Protein AF-A0A524FKM1-F1 (afdb_monomer_lite)

Sequence (52 aa):
MEEYVKKLIKTRAPGGGFILSSGHSINPAIKLENFLAMHETLKKYGKYPIQI

Radius of gyration: 11.34 Å; chains: 1; bounding box: 22×17×30 Å

Foldseek 3Di:
DLVVLLVCCVPPQAPHDDDDDDPDDDDPVDDPVVVVSNVVSCVVAVDPPGDD

Structure (mmCIF, N/CA/C/O backbone):
data_AF-A0A524FKM1-F1
#
_entry.id   AF-A0A524FKM1-F1
#
loop_
_atom_site.group_PDB
_atom_site.id
_atom_site.type_symbol
_atom_site.label_atom_id
_atom_site.label_alt_id
_atom_site.label_comp_id
_atom_site.label_asym_id
_atom_site.label_entity_id
_atom_site.label_seq_id
_atom_site.pdbx_PDB_ins_code
_atom_site.Cartn_x
_atom_site.Cartn_y
_atom_site.Cartn_z
_atom_site.occupancy
_atom_site.B_iso_or_equiv
_atom_site.auth_seq_id
_atom_site.auth_comp_id
_atom_site.auth_asym_id
_atom_site.auth_atom_id
_atom_site.pdbx_PDB_model_num
ATOM 1 N N . MET A 1 1 ? 11.194 -1.527 -0.826 1.00 94.69 1 MET A N 1
ATOM 2 C CA . MET A 1 1 ? 9.847 -1.108 -1.277 1.00 94.69 1 MET A CA 1
ATOM 3 C C . MET A 1 1 ? 8.770 -1.430 -0.242 1.00 94.69 1 MET A C 1
ATOM 5 O O . MET A 1 1 ? 8.067 -0.508 0.147 1.00 94.69 1 MET A O 1
ATOM 9 N N . GLU A 1 2 ? 8.669 -2.673 0.254 1.00 96.94 2 GLU A N 1
ATOM 10 C CA . GLU A 1 2 ? 7.668 -3.062 1.274 1.00 96.94 2 GLU A CA 1
ATOM 11 C C . GLU A 1 2 ? 7.644 -2.124 2.489 1.00 96.94 2 GLU A C 1
ATOM 13 O O . GLU A 1 2 ? 6.601 -1.561 2.801 1.00 96.94 2 GLU A O 1
ATOM 18 N N . GLU A 1 3 ? 8.789 -1.866 3.129 1.00 98.12 3 GLU A N 1
ATOM 19 C CA . GLU A 1 3 ? 8.852 -0.978 4.302 1.00 98.12 3 GLU A CA 1
ATOM 20 C C . GLU A 1 3 ? 8.351 0.443 4.017 1.00 98.12 3 GLU A C 1
ATOM 22 O O . GLU A 1 3 ? 7.653 1.041 4.837 1.00 98.12 3 GLU A O 1
ATOM 27 N N . TYR A 1 4 ? 8.666 0.976 2.835 1.00 97.94 4 TYR A N 1
ATOM 28 C CA . TYR A 1 4 ? 8.235 2.309 2.423 1.00 97.94 4 TYR A CA 1
ATOM 29 C C . TYR A 1 4 ? 6.713 2.373 2.263 1.00 97.94 4 TYR A C 1
ATOM 31 O O . TYR A 1 4 ? 6.059 3.250 2.829 1.00 97.94 4 TYR A O 1
ATOM 39 N N . VAL A 1 5 ? 6.133 1.405 1.551 1.00 98.19 5 VAL A N 1
ATOM 40 C CA . VAL A 1 5 ? 4.683 1.330 1.331 1.00 98.19 5 VAL A CA 1
ATOM 41 C C . VAL A 1 5 ? 3.952 1.047 2.642 1.00 98.19 5 VAL A C 1
ATOM 43 O O . VAL A 1 5 ? 2.946 1.690 2.935 1.00 98.19 5 VAL A O 1
ATOM 46 N N . LYS A 1 6 ? 4.502 0.175 3.492 1.00 98.19 6 LYS A N 1
ATOM 47 C CA . LYS A 1 6 ? 3.981 -0.098 4.834 1.00 98.19 6 LYS A CA 1
ATOM 48 C C . LYS A 1 6 ? 3.956 1.168 5.694 1.00 98.19 6 LYS A C 1
ATOM 50 O O . LYS A 1 6 ? 2.946 1.436 6.342 1.00 98.19 6 LYS A O 1
ATOM 55 N N . LYS A 1 7 ? 5.015 1.990 5.658 1.00 98.44 7 LYS A N 1
ATOM 56 C CA . LYS A 1 7 ? 5.059 3.295 6.344 1.00 98.44 7 LYS A CA 1
ATOM 57 C C . LYS A 1 7 ? 3.976 4.247 5.830 1.00 98.44 7 LYS A C 1
ATOM 59 O O . LYS A 1 7 ? 3.346 4.930 6.636 1.00 98.44 7 LYS A O 1
ATOM 64 N N . LEU A 1 8 ? 3.735 4.294 4.518 1.00 98.12 8 LEU A N 1
ATOM 65 C CA . LEU A 1 8 ? 2.669 5.119 3.939 1.00 98.12 8 LEU A CA 1
ATOM 66 C C . LEU A 1 8 ? 1.281 4.647 4.379 1.00 98.12 8 LEU A C 1
ATOM 68 O O . LEU A 1 8 ? 0.500 5.472 4.842 1.00 98.12 8 LEU A O 1
ATOM 72 N N . ILE A 1 9 ? 0.998 3.343 4.307 1.00 98.38 9 ILE A N 1
ATOM 73 C CA . ILE A 1 9 ? -0.281 2.777 4.763 1.00 98.38 9 ILE A CA 1
ATOM 74 C C . ILE A 1 9 ? -0.493 3.111 6.243 1.00 98.38 9 ILE A C 1
ATOM 76 O O . ILE A 1 9 ? -1.519 3.680 6.597 1.00 98.38 9 ILE A O 1
ATOM 80 N N . LYS A 1 10 ? 0.506 2.863 7.094 1.00 98.25 10 LYS A N 1
ATOM 81 C CA . LYS A 1 10 ? 0.435 3.159 8.530 1.00 98.25 10 LYS A CA 1
ATOM 82 C C . LYS A 1 10 ? 0.144 4.629 8.845 1.00 98.25 10 LYS A C 1
ATOM 84 O O . LYS A 1 10 ? -0.592 4.923 9.777 1.00 98.25 10 LYS A O 1
ATOM 89 N N . THR A 1 11 ? 0.749 5.556 8.103 1.00 98.12 11 THR A N 1
ATOM 90 C CA . THR A 1 11 ? 0.696 6.992 8.439 1.00 98.12 11 THR A CA 1
ATOM 91 C C . THR A 1 11 ? -0.418 7.752 7.730 1.00 98.12 11 THR A C 1
ATOM 93 O O . THR A 1 11 ? -0.895 8.745 8.268 1.00 98.12 11 THR A O 1
ATOM 96 N N . ARG A 1 12 ? -0.826 7.319 6.532 1.00 97.62 12 ARG A N 1
ATOM 97 C CA . ARG A 1 12 ? -1.755 8.065 5.666 1.00 97.62 12 ARG A CA 1
ATOM 98 C C . ARG A 1 12 ? -3.098 7.389 5.459 1.00 97.62 12 ARG A C 1
ATOM 100 O O . ARG A 1 12 ? -4.054 8.076 5.129 1.00 97.62 12 ARG A O 1
ATOM 107 N N . ALA A 1 13 ? -3.170 6.069 5.605 1.00 97.81 13 ALA A N 1
ATOM 108 C CA . ALA A 1 13 ? -4.411 5.344 5.394 1.00 97.81 13 ALA A CA 1
ATOM 109 C C . ALA A 1 13 ? -5.395 5.338 6.580 1.00 97.81 13 ALA A C 1
ATOM 111 O O . ALA A 1 13 ? -6.576 5.175 6.277 1.00 97.81 13 ALA A O 1
ATOM 112 N N . PRO A 1 14 ? -5.021 5.499 7.874 1.00 97.50 14 PRO A N 1
ATOM 113 C CA . PRO A 1 14 ? -5.991 5.433 8.972 1.00 97.50 14 PRO A CA 1
ATOM 114 C C . PRO A 1 14 ? -7.206 6.345 8.758 1.00 97.50 14 PRO A C 1
ATOM 116 O O . PRO A 1 14 ? -7.067 7.478 8.317 1.00 97.50 14 PRO A O 1
ATOM 119 N N . GLY A 1 15 ? -8.402 5.840 9.073 1.00 95.62 15 GLY A N 1
ATOM 120 C CA . GLY A 1 15 ? -9.663 6.557 8.843 1.00 95.62 15 GLY A CA 1
ATOM 121 C C . GLY A 1 15 ? -10.280 6.364 7.451 1.00 95.62 15 GLY A C 1
ATOM 122 O O . GLY A 1 15 ? -11.420 6.767 7.246 1.00 95.62 15 GLY A O 1
ATOM 123 N N . GLY A 1 16 ? -9.594 5.689 6.522 1.00 95.31 16 GLY A N 1
ATOM 124 C CA . GLY A 1 16 ? -10.106 5.473 5.166 1.00 95.31 16 GLY A CA 1
ATOM 125 C C . GLY A 1 16 ? -9.700 6.576 4.187 1.00 95.31 16 GLY A C 1
ATOM 126 O O . GLY A 1 16 ? -8.975 7.503 4.532 1.00 95.31 16 GLY A O 1
ATOM 127 N N . GLY A 1 17 ? -10.149 6.461 2.934 1.00 94.62 17 GLY A N 1
ATOM 128 C CA . GLY A 1 17 ? -9.984 7.514 1.920 1.00 94.62 17 GLY A CA 1
ATOM 129 C C . GLY A 1 17 ? -8.587 7.645 1.299 1.00 94.62 17 GLY A C 1
ATOM 130 O O . GLY A 1 17 ? -8.380 8.516 0.457 1.00 94.62 17 GLY A O 1
ATOM 131 N N . PHE A 1 18 ? -7.633 6.783 1.657 1.00 96.56 18 PHE A N 1
ATOM 132 C CA . PHE A 1 18 ? -6.306 6.777 1.047 1.00 96.56 18 PHE A CA 1
ATOM 133 C C . PHE A 1 18 ? -6.249 5.822 -0.147 1.00 96.56 18 PHE A C 1
ATOM 135 O O . PHE A 1 18 ? -6.478 4.621 -0.012 1.00 96.56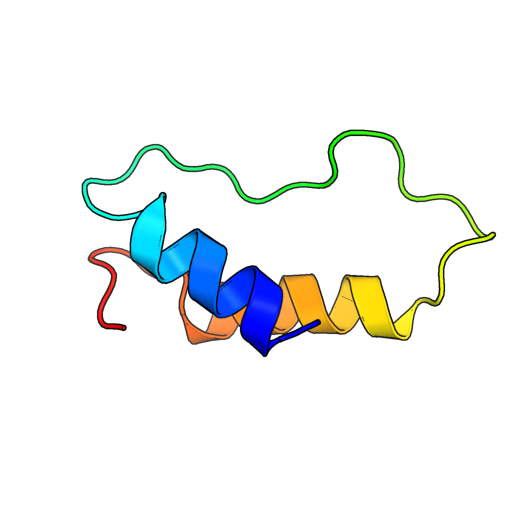 18 PHE A O 1
ATOM 142 N N . ILE A 1 19 ? -5.887 6.355 -1.314 1.00 95.88 19 ILE A N 1
ATOM 143 C CA . ILE A 1 19 ? -5.652 5.573 -2.529 1.00 95.88 19 ILE A CA 1
ATOM 144 C C . ILE A 1 19 ? -4.143 5.431 -2.720 1.00 95.88 19 ILE A C 1
ATOM 146 O O . ILE A 1 19 ? -3.442 6.415 -2.961 1.00 95.88 19 ILE A O 1
ATOM 150 N N . LEU A 1 20 ? -3.636 4.200 -2.630 1.00 96.44 20 LEU A N 1
ATOM 151 C CA . LEU A 1 20 ? -2.247 3.903 -2.964 1.00 96.44 20 LEU A CA 1
ATOM 152 C C . LEU A 1 20 ? -2.109 3.751 -4.484 1.00 96.44 20 LEU A C 1
ATOM 154 O O . LEU A 1 20 ? -2.686 2.841 -5.073 1.00 96.44 20 LEU A O 1
ATOM 158 N N . SER A 1 21 ? -1.313 4.618 -5.102 1.00 95.06 21 SER A N 1
ATOM 159 C CA . SER A 1 21 ? -0.979 4.557 -6.526 1.00 95.06 21 SER A CA 1
ATOM 160 C C . SER A 1 21 ? 0.401 5.167 -6.783 1.00 95.06 21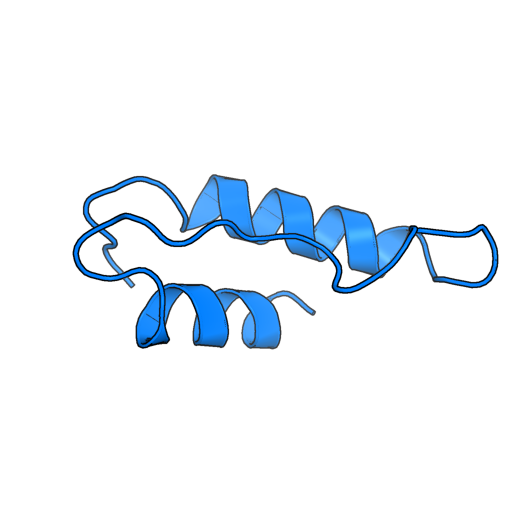 SER A C 1
ATOM 162 O O . SER A 1 21 ? 0.996 5.790 -5.897 1.00 95.06 21 SER A O 1
ATOM 164 N N . SER A 1 22 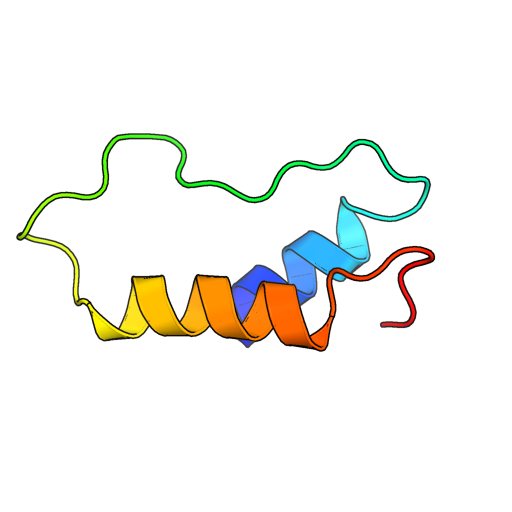? 0.912 5.007 -8.001 1.00 93.31 22 SER A N 1
ATOM 165 C CA . SER A 1 22 ? 2.054 5.776 -8.484 1.00 93.31 22 SER A CA 1
ATOM 166 C C . SER A 1 22 ? 1.649 7.232 -8.757 1.00 93.31 22 SER A C 1
ATOM 168 O O . SER A 1 22 ? 0.531 7.514 -9.181 1.00 93.31 22 SER A O 1
ATOM 170 N N . GLY A 1 23 ? 2.573 8.175 -8.538 1.00 91.19 23 GLY A N 1
ATOM 171 C CA . GLY A 1 23 ? 2.342 9.598 -8.842 1.00 91.19 23 GLY A CA 1
ATOM 172 C C . GLY A 1 23 ? 2.308 9.923 -10.343 1.00 91.19 23 GLY A C 1
ATOM 173 O O . GLY A 1 23 ? 1.867 10.998 -10.726 1.00 91.19 23 GLY A O 1
ATOM 174 N N . HIS A 1 24 ? 2.760 8.988 -11.184 1.00 92.81 24 HIS A N 1
ATOM 175 C CA . HIS A 1 24 ? 2.783 9.055 -12.647 1.00 92.81 24 HIS A CA 1
ATOM 176 C C . HIS A 1 24 ? 2.635 7.646 -13.242 1.00 92.81 24 HIS A C 1
ATOM 178 O O . HIS A 1 24 ? 2.572 6.659 -12.505 1.00 92.81 24 HIS A O 1
ATOM 184 N N . SER A 1 25 ? 2.614 7.535 -14.572 1.00 94.12 25 SER A N 1
ATOM 185 C CA . SER A 1 25 ? 2.561 6.255 -15.285 1.00 94.12 25 SER A CA 1
ATOM 186 C C . SER A 1 25 ? 3.722 5.325 -14.922 1.00 94.12 25 SER A C 1
ATOM 188 O O . SER A 1 25 ? 4.881 5.738 -14.838 1.00 94.12 25 SER A O 1
ATOM 190 N N . ILE A 1 26 ? 3.412 4.039 -14.775 1.00 94.12 26 ILE A N 1
ATOM 191 C CA . ILE A 1 26 ? 4.407 2.977 -14.631 1.00 94.12 26 ILE A CA 1
ATOM 192 C C . ILE A 1 26 ? 4.920 2.632 -16.024 1.00 94.12 26 ILE A C 1
ATOM 194 O O . ILE A 1 26 ? 4.158 2.173 -16.870 1.00 94.12 26 ILE A O 1
ATOM 198 N N . ASN A 1 27 ? 6.201 2.891 -16.272 1.00 94.12 27 ASN A N 1
ATOM 199 C CA . ASN A 1 27 ? 6.833 2.671 -17.570 1.00 94.12 27 ASN A CA 1
ATOM 200 C C . ASN A 1 27 ? 7.947 1.609 -17.469 1.00 94.12 27 ASN A C 1
ATOM 202 O O . ASN A 1 27 ? 8.428 1.349 -16.366 1.00 94.12 27 ASN A O 1
ATOM 206 N N . PRO A 1 28 ? 8.400 1.022 -18.591 1.00 94.56 28 PRO A N 1
ATOM 207 C CA . PRO A 1 28 ? 9.354 -0.093 -18.587 1.00 94.56 28 PRO A CA 1
ATOM 208 C C . PRO A 1 28 ? 10.731 0.187 -17.962 1.00 94.56 28 PRO A C 1
ATOM 210 O O . PRO A 1 28 ? 11.468 -0.760 -17.705 1.00 94.56 28 PRO A O 1
ATOM 213 N N . ALA A 1 29 ? 11.101 1.448 -17.707 1.00 95.19 29 ALA A N 1
ATOM 214 C CA . ALA A 1 29 ? 12.376 1.780 -17.066 1.00 95.19 29 ALA A CA 1
ATOM 215 C C . ALA A 1 29 ? 12.394 1.469 -15.559 1.00 95.19 29 ALA A C 1
ATOM 217 O O . ALA A 1 29 ? 13.460 1.438 -14.942 1.00 95.19 29 ALA A O 1
ATOM 218 N N . ILE A 1 30 ? 11.229 1.251 -14.940 1.00 94.25 30 ILE A N 1
ATOM 219 C CA . ILE A 1 30 ? 11.152 0.863 -13.531 1.00 94.25 30 ILE A CA 1
ATOM 220 C C . ILE A 1 30 ? 11.312 -0.648 -13.383 1.00 94.25 30 ILE A C 1
ATOM 222 O O . ILE A 1 30 ? 10.801 -1.439 -14.173 1.00 94.25 30 ILE A O 1
ATOM 226 N N . LYS A 1 31 ? 11.978 -1.071 -12.309 1.00 96.12 31 LYS A N 1
ATOM 227 C CA . LYS A 1 31 ? 12.077 -2.496 -11.991 1.00 96.12 31 LYS A CA 1
ATOM 228 C C . LYS A 1 31 ? 10.703 -3.052 -11.616 1.00 96.12 31 LYS A C 1
ATOM 230 O O . LYS A 1 31 ? 10.108 -2.593 -10.639 1.00 96.12 31 LYS A O 1
ATOM 235 N N . LEU A 1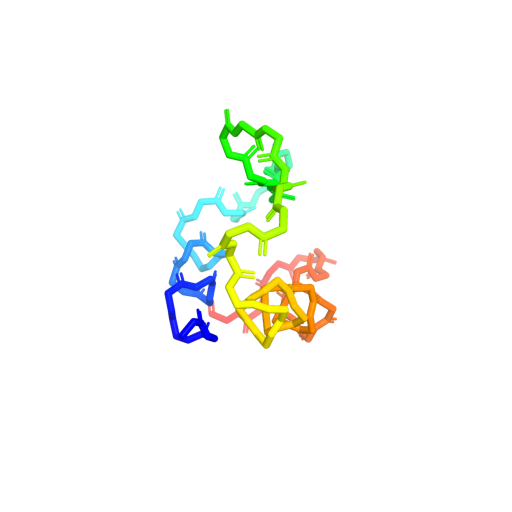 32 ? 10.237 -4.074 -12.335 1.00 95.69 32 LEU A N 1
ATOM 236 C CA . LEU A 1 32 ? 8.950 -4.740 -12.089 1.00 95.69 32 LEU A CA 1
ATOM 237 C C . LEU A 1 32 ? 8.782 -5.186 -10.624 1.00 95.69 32 LEU A C 1
ATOM 239 O O . LEU A 1 32 ? 7.709 -5.021 -10.047 1.00 95.69 32 LEU A O 1
ATOM 243 N N . GLU A 1 33 ? 9.859 -5.667 -9.996 1.00 97.44 33 GLU A N 1
ATOM 244 C CA . GLU A 1 33 ? 9.888 -6.085 -8.585 1.00 97.44 33 GLU A CA 1
ATOM 245 C C . GLU A 1 33 ? 9.400 -4.995 -7.616 1.00 97.44 33 GLU A C 1
ATOM 247 O O . GLU A 1 33 ? 8.737 -5.296 -6.625 1.00 97.44 33 GLU A O 1
ATOM 252 N N . ASN A 1 34 ? 9.648 -3.718 -7.923 1.00 95.81 34 ASN A N 1
ATOM 253 C CA . ASN A 1 34 ? 9.196 -2.607 -7.091 1.00 95.81 34 ASN A CA 1
ATOM 254 C C . ASN A 1 34 ? 7.680 -2.407 -7.189 1.00 95.81 34 ASN A C 1
ATOM 256 O O . ASN A 1 34 ? 7.026 -2.173 -6.173 1.00 95.81 34 ASN A O 1
ATOM 260 N N . PHE A 1 35 ? 7.108 -2.520 -8.388 1.00 96.19 35 PHE A N 1
ATOM 261 C CA . PHE A 1 35 ? 5.660 -2.419 -8.559 1.00 96.19 35 PHE A CA 1
ATOM 262 C C . PHE A 1 35 ? 4.936 -3.586 -7.880 1.00 96.19 35 PHE A C 1
ATOM 264 O O . PHE A 1 35 ? 3.988 -3.369 -7.123 1.00 96.19 35 PHE A O 1
ATOM 271 N N . LEU A 1 36 ? 5.432 -4.810 -8.081 1.00 97.06 36 LEU A N 1
ATOM 272 C CA . LEU A 1 36 ? 4.876 -6.000 -7.438 1.00 97.06 36 LEU A CA 1
ATOM 273 C C . LEU A 1 36 ? 4.970 -5.905 -5.911 1.00 97.06 36 LEU A C 1
ATOM 275 O O . LEU A 1 36 ? 3.982 -6.155 -5.224 1.00 97.06 36 LEU A O 1
ATOM 279 N N . ALA A 1 37 ? 6.105 -5.454 -5.370 1.00 98.00 37 ALA A N 1
ATOM 280 C CA . ALA A 1 37 ? 6.251 -5.247 -3.931 1.00 98.00 37 ALA A CA 1
ATOM 281 C C . ALA A 1 37 ? 5.260 -4.204 -3.386 1.00 98.00 37 ALA A C 1
ATOM 283 O O . ALA A 1 37 ? 4.718 -4.391 -2.296 1.00 98.00 37 ALA A O 1
ATOM 284 N N . MET A 1 38 ? 4.985 -3.123 -4.126 1.00 98.06 38 MET A N 1
ATOM 285 C CA . MET A 1 38 ? 3.972 -2.133 -3.737 1.00 98.06 38 MET A CA 1
ATOM 286 C C . MET A 1 38 ? 2.569 -2.750 -3.678 1.00 98.06 38 MET A C 1
ATOM 288 O O . MET A 1 38 ? 1.867 -2.573 -2.680 1.00 98.06 38 MET A O 1
ATOM 292 N N . HIS A 1 39 ? 2.189 -3.505 -4.709 1.00 97.56 39 HIS A N 1
ATOM 293 C CA . HIS A 1 39 ? 0.894 -4.178 -4.794 1.00 97.56 39 HIS A CA 1
ATOM 294 C C . HIS A 1 39 ? 0.702 -5.227 -3.687 1.00 97.56 39 HIS A C 1
ATOM 296 O O . HIS A 1 39 ? -0.315 -5.221 -2.991 1.00 97.56 39 HIS A O 1
ATOM 302 N N . GLU A 1 40 ? 1.694 -6.090 -3.459 1.00 98.50 40 GLU A N 1
ATOM 303 C CA . GLU A 1 40 ? 1.605 -7.121 -2.420 1.00 98.50 40 GLU A CA 1
ATOM 304 C C . GLU A 1 40 ? 1.588 -6.523 -1.006 1.00 98.50 40 GLU A C 1
ATOM 306 O O . GLU A 1 40 ? 0.855 -7.004 -0.139 1.00 98.50 40 GLU A O 1
ATOM 311 N N . THR A 1 41 ? 2.301 -5.415 -0.773 1.00 98.44 41 THR A N 1
ATOM 312 C CA . THR A 1 41 ? 2.232 -4.696 0.512 1.00 98.44 41 THR A CA 1
ATOM 313 C C . THR A 1 41 ? 0.830 -4.136 0.763 1.0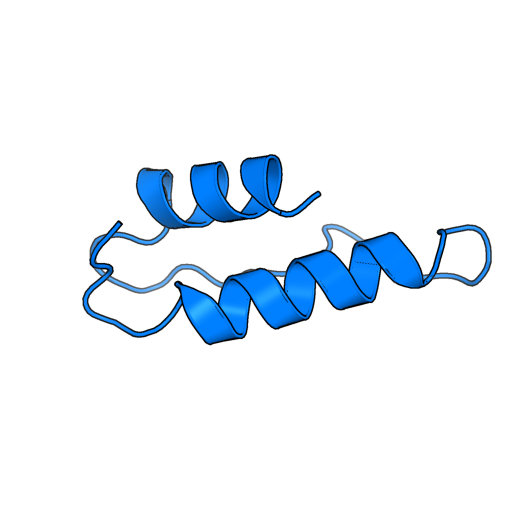0 98.44 41 THR A C 1
ATOM 315 O O . THR A 1 41 ? 0.318 -4.241 1.881 1.00 98.44 41 THR A O 1
ATOM 318 N N . LEU A 1 42 ? 0.177 -3.585 -0.269 1.00 98.00 42 LEU A N 1
ATOM 319 C CA . LEU A 1 42 ? -1.208 -3.118 -0.174 1.00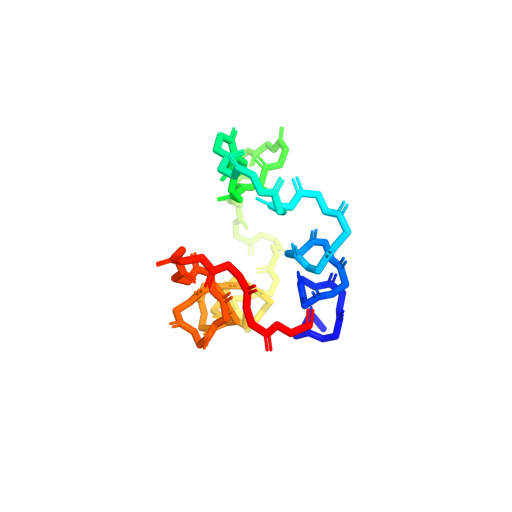 98.00 42 LEU A CA 1
ATOM 320 C C . LEU A 1 42 ? -2.173 -4.268 0.127 1.00 98.00 42 LEU A C 1
ATOM 322 O O . LEU A 1 42 ? -3.023 -4.126 1.001 1.00 98.00 42 LEU A O 1
ATOM 326 N N . LYS A 1 43 ? -2.022 -5.422 -0.530 1.00 97.94 43 LYS A N 1
ATOM 327 C CA . LYS A 1 43 ? -2.850 -6.607 -0.243 1.00 97.94 43 LYS A CA 1
ATOM 328 C C . LYS A 1 43 ? -2.692 -7.098 1.195 1.00 97.94 43 LYS A C 1
ATOM 330 O O . LYS A 1 43 ? -3.676 -7.492 1.815 1.00 97.94 43 LYS A O 1
ATOM 335 N N . LYS A 1 44 ? -1.469 -7.064 1.726 1.00 98.06 44 LYS A N 1
ATOM 336 C CA . LYS A 1 44 ? -1.152 -7.547 3.076 1.00 98.06 44 LYS A CA 1
ATOM 337 C C . LYS A 1 44 ? -1.644 -6.609 4.182 1.00 98.06 44 LYS A C 1
ATOM 339 O O . LYS A 1 44 ? -2.045 -7.089 5.237 1.00 98.06 44 LYS A O 1
ATOM 344 N N . TYR A 1 45 ? -1.605 -5.293 3.958 1.00 97.94 45 TYR A N 1
ATOM 345 C CA . TYR A 1 45 ? -1.788 -4.304 5.030 1.00 97.94 45 TYR A CA 1
ATOM 346 C C . TYR A 1 45 ? -2.836 -3.217 4.764 1.00 97.94 45 TYR A C 1
ATOM 348 O O . TYR A 1 45 ? -3.147 -2.441 5.663 1.00 97.94 45 TYR A O 1
ATOM 356 N N . GLY A 1 46 ? -3.372 -3.132 3.550 1.00 97.12 46 GLY A N 1
ATOM 357 C CA . GLY A 1 46 ? -4.277 -2.065 3.118 1.00 97.12 46 GLY A CA 1
ATOM 358 C C . GLY A 1 46 ? -5.756 -2.304 3.414 1.00 97.12 46 GLY A C 1
ATOM 359 O O . GLY A 1 46 ? -6.578 -1.460 3.065 1.00 97.12 46 GLY A O 1
ATOM 360 N N . LYS A 1 47 ? -6.128 -3.437 4.026 1.00 97.31 47 LYS A N 1
ATOM 361 C CA . LYS A 1 47 ? -7.524 -3.703 4.397 1.00 97.31 47 LYS A CA 1
ATOM 362 C C . LYS A 1 47 ? -7.932 -2.798 5.556 1.00 97.31 47 LYS A C 1
ATOM 364 O O . LYS A 1 47 ? -7.266 -2.769 6.584 1.00 97.31 47 LYS A O 1
ATOM 369 N N . TYR A 1 48 ? -9.055 -2.108 5.392 1.00 96.62 48 TYR A N 1
ATOM 370 C CA . TYR A 1 48 ? -9.647 -1.285 6.438 1.00 96.62 48 TYR A CA 1
ATOM 371 C C . TYR A 1 48 ? -10.438 -2.116 7.469 1.00 96.62 48 TYR A C 1
ATOM 373 O O . TYR A 1 48 ? -11.091 -3.088 7.077 1.00 96.62 48 TYR A O 1
ATOM 381 N N . PRO A 1 49 ? -10.438 -1.725 8.762 1.00 96.56 49 PRO A N 1
ATOM 382 C CA . PRO A 1 49 ? -9.588 -0.686 9.360 1.00 96.56 49 PRO A CA 1
ATOM 383 C C . PRO A 1 49 ? -8.106 -1.100 9.344 1.00 96.56 49 PRO A C 1
ATOM 385 O O . PRO A 1 49 ? -7.807 -2.281 9.461 1.00 96.56 49 PRO A O 1
ATOM 388 N N . ILE A 1 50 ? -7.187 -0.139 9.195 1.00 97.44 50 ILE A N 1
ATOM 389 C CA . ILE A 1 50 ? -5.738 -0.416 9.146 1.00 97.44 50 ILE A CA 1
ATOM 390 C C . ILE A 1 50 ? -5.256 -0.928 10.511 1.00 97.44 50 ILE A C 1
ATOM 392 O O . ILE A 1 50 ? -5.551 -0.311 11.532 1.00 97.44 50 ILE A O 1
ATOM 396 N N . GLN A 1 51 ? -4.504 -2.036 10.523 1.00 95.12 51 GLN A N 1
ATOM 397 C CA . GLN A 1 51 ? -4.078 -2.756 11.741 1.00 95.12 51 GLN A CA 1
ATOM 398 C C . GLN A 1 51 ? -2.548 -2.783 11.957 1.00 95.12 51 GLN A C 1
ATOM 400 O O . GLN A 1 51 ? -2.044 -3.654 12.665 1.00 95.12 51 GLN A O 1
ATOM 405 N N . ILE A 1 52 ? -1.789 -1.875 11.330 1.00 94.31 52 ILE A N 1
ATOM 406 C CA . ILE A 1 52 ? -0.307 -1.863 11.351 1.00 94.31 52 ILE A CA 1
ATOM 407 C C . ILE A 1 52 ? 0.321 -0.567 11.855 1.00 94.31 52 ILE A C 1
ATOM 409 O O . ILE A 1 52 ? -0.326 0.492 11.758 1.00 94.31 52 ILE A O 1
#

Secondary structure (DSSP, 8-state):
-HHHHHHHHHHH-TTS------SS---TTS-HHHHHHHHHHHHHH-SSSP--

pLDDT: mean 96.48, std 1.73, range [91.19, 98.5]